Protein AF-A0A149THJ6-F1 (afdb_monomer_lite)

Structure (mmCIF, N/CA/C/O backbone):
data_AF-A0A149THJ6-F1
#
_entry.id   AF-A0A149THJ6-F1
#
loop_
_atom_site.group_PDB
_atom_site.id
_atom_site.type_symbol
_atom_site.label_atom_id
_atom_site.label_alt_id
_atom_site.label_comp_id
_atom_site.label_asym_id
_atom_site.label_entity_id
_atom_site.label_seq_id
_atom_site.pdbx_PDB_ins_code
_atom_site.Cartn_x
_atom_site.Cartn_y
_atom_site.Cartn_z
_atom_site.occupancy
_atom_site.B_iso_or_equiv
_atom_site.auth_seq_id
_atom_site.auth_comp_id
_atom_site.auth_asym_id
_atom_site.auth_atom_id
_atom_site.pdbx_PDB_model_num
ATOM 1 N N . MET A 1 1 ? -28.921 -0.674 23.097 1.00 36.53 1 MET A N 1
ATOM 2 C CA . MET A 1 1 ? -28.277 -0.731 21.766 1.00 36.53 1 MET A CA 1
ATOM 3 C C . MET A 1 1 ? -26.788 -0.474 21.939 1.00 36.53 1 MET A C 1
ATOM 5 O O . MET A 1 1 ? -26.407 0.648 22.242 1.00 36.53 1 MET A O 1
ATOM 9 N N . ALA A 1 2 ? -25.947 -1.506 21.843 1.00 43.91 2 ALA A N 1
ATOM 10 C CA . ALA A 1 2 ? -24.500 -1.328 21.903 1.00 43.91 2 ALA A CA 1
ATOM 11 C C . ALA A 1 2 ? -24.049 -0.628 20.615 1.00 43.91 2 ALA A C 1
ATOM 13 O O . ALA A 1 2 ? -24.107 -1.216 19.535 1.00 43.91 2 ALA A O 1
ATOM 14 N N . GLY A 1 3 ? -23.659 0.645 20.715 1.00 43.69 3 GLY A N 1
ATOM 15 C CA . GLY A 1 3 ? -23.088 1.376 19.591 1.00 43.69 3 GLY A CA 1
ATOM 16 C C . GLY A 1 3 ? -21.906 0.583 19.044 1.00 43.69 3 GLY A C 1
ATOM 17 O O . GLY A 1 3 ? -20.957 0.308 19.780 1.00 43.69 3 GLY A O 1
ATOM 18 N N . LYS A 1 4 ? -21.974 0.169 17.771 1.00 48.75 4 LYS A N 1
ATOM 19 C CA . LYS A 1 4 ? -20.837 -0.410 17.048 1.00 48.75 4 LYS A CA 1
ATOM 20 C C . LYS A 1 4 ? -19.674 0.569 17.206 1.00 48.75 4 LYS A C 1
ATOM 22 O O . LYS A 1 4 ? -19.633 1.585 16.515 1.00 48.75 4 LYS A O 1
ATOM 27 N N . ARG A 1 5 ? -18.739 0.292 18.126 1.00 47.94 5 ARG A N 1
ATOM 28 C CA . ARG A 1 5 ? -17.451 0.989 18.184 1.00 47.94 5 ARG A CA 1
ATOM 29 C C . ARG A 1 5 ? -16.901 0.901 16.768 1.00 47.94 5 ARG A C 1
ATOM 31 O O . ARG A 1 5 ? -16.622 -0.207 16.307 1.00 47.94 5 ARG A O 1
ATOM 38 N N . ARG A 1 6 ? -16.799 2.032 16.057 1.00 52.72 6 ARG A N 1
ATOM 39 C CA . ARG A 1 6 ? -16.026 2.110 14.814 1.00 52.72 6 ARG A CA 1
ATOM 40 C C . ARG A 1 6 ? -14.630 1.667 15.215 1.00 52.72 6 ARG A C 1
ATOM 42 O O . ARG A 1 6 ? -13.895 2.444 15.813 1.00 52.72 6 ARG A O 1
ATOM 49 N N . SER A 1 7 ? -14.309 0.387 15.027 1.00 55.25 7 SER A N 1
ATOM 50 C CA . SER A 1 7 ? -13.002 -0.116 15.411 1.00 55.25 7 SER A CA 1
ATOM 51 C C . SER A 1 7 ? -12.027 0.671 14.554 1.00 55.25 7 SER A C 1
ATOM 53 O O . SER A 1 7 ? -12.027 0.502 13.330 1.00 55.25 7 SER A O 1
ATOM 55 N N . ASN A 1 8 ? -11.272 1.577 15.171 1.00 72.56 8 ASN A N 1
ATOM 56 C CA . ASN A 1 8 ? -10.261 2.366 14.489 1.00 72.56 8 ASN A CA 1
ATOM 57 C C . ASN A 1 8 ? -9.069 1.442 14.216 1.00 72.56 8 ASN A C 1
ATOM 59 O O . ASN A 1 8 ? -8.014 1.552 1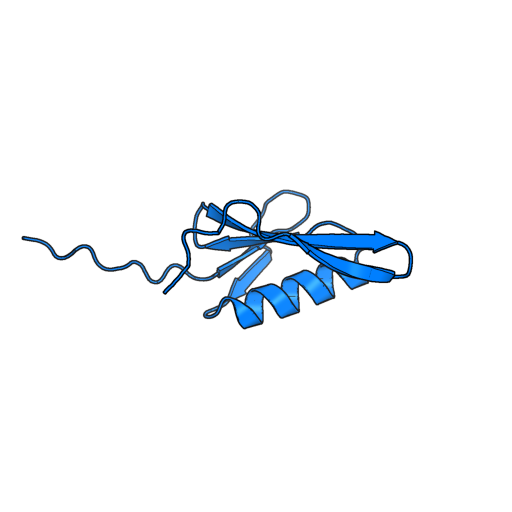4.833 1.00 72.56 8 ASN A O 1
ATOM 63 N N . LYS A 1 9 ? -9.307 0.409 13.397 1.00 79.94 9 LYS A N 1
ATOM 64 C CA . LYS A 1 9 ? -8.308 -0.596 13.065 1.00 79.94 9 LYS A CA 1
ATOM 65 C C . LYS A 1 9 ? -7.166 0.143 12.379 1.00 79.94 9 LYS A C 1
ATOM 67 O O . LYS A 1 9 ? -7.443 0.890 11.435 1.00 79.94 9 LYS A O 1
ATOM 72 N N . PRO A 1 10 ? -5.921 -0.062 12.834 1.00 89.06 10 PRO A N 1
ATOM 73 C CA . PRO A 1 10 ? -4.781 0.573 12.212 1.00 89.06 10 PRO A CA 1
ATOM 74 C C . PRO A 1 10 ? -4.662 0.106 10.764 1.00 89.06 10 PRO A C 1
ATOM 76 O O . PRO A 1 10 ? -5.082 -1.001 10.396 1.00 89.06 10 PRO A O 1
ATOM 79 N N . PHE A 1 11 ? -4.060 0.963 9.954 1.00 92.88 11 PHE A N 1
ATOM 80 C CA . PHE A 1 11 ? -3.581 0.572 8.645 1.00 92.88 11 PHE A CA 1
ATOM 81 C C . PHE A 1 11 ? -2.330 -0.285 8.813 1.00 92.88 11 PHE A C 1
ATOM 83 O O . PHE A 1 11 ? -1.623 -0.191 9.814 1.00 92.88 11 PHE A O 1
ATOM 90 N N . SER A 1 12 ? -2.052 -1.147 7.852 1.00 94.88 12 SER A N 1
ATOM 91 C CA . SER A 1 12 ? -0.871 -2.004 7.869 1.00 94.88 12 SER A CA 1
ATOM 92 C C . SER A 1 12 ? -0.352 -2.218 6.466 1.00 94.88 12 SER A C 1
ATOM 94 O O . SER A 1 12 ? -1.137 -2.224 5.525 1.00 94.88 12 SER A O 1
ATOM 96 N N . ILE A 1 13 ? 0.956 -2.391 6.337 1.00 95.62 13 ILE A N 1
ATOM 97 C CA . ILE A 1 13 ? 1.573 -2.862 5.098 1.00 95.62 13 ILE A CA 1
ATOM 98 C C . ILE A 1 13 ? 2.005 -4.308 5.291 1.00 95.62 13 ILE A C 1
ATOM 100 O O . ILE A 1 13 ? 2.410 -4.692 6.396 1.00 95.62 13 ILE A O 1
ATOM 104 N N . CYS A 1 14 ? 1.907 -5.103 4.233 1.00 91.38 14 CYS A N 1
ATOM 105 C CA . CYS A 1 14 ? 2.319 -6.498 4.262 1.00 9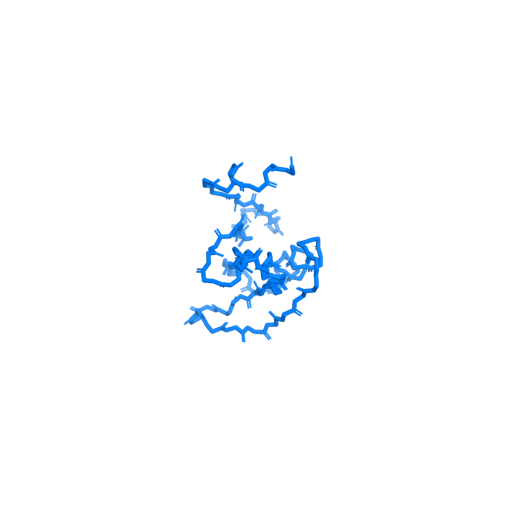1.38 14 CYS A CA 1
ATOM 106 C C . CYS A 1 14 ? 3.591 -6.742 3.453 1.00 91.38 14 CYS A C 1
ATOM 108 O O . CYS A 1 14 ? 3.851 -6.054 2.468 1.00 91.38 14 CYS A O 1
ATOM 110 N N . ASP A 1 15 ? 4.367 -7.740 3.866 1.00 87.56 15 ASP A N 1
ATOM 111 C CA . ASP A 1 15 ? 5.482 -8.252 3.076 1.00 87.56 15 ASP A CA 1
ATOM 112 C C . ASP A 1 15 ? 4.996 -9.138 1.909 1.00 87.56 15 ASP A C 1
ATOM 114 O O . ASP A 1 15 ? 3.802 -9.409 1.750 1.00 87.56 15 ASP A O 1
ATOM 118 N N . GLY A 1 16 ? 5.935 -9.628 1.092 1.00 79.38 16 GLY A N 1
ATOM 119 C CA . GLY A 1 16 ? 5.636 -10.517 -0.039 1.00 79.38 16 GLY A CA 1
ATOM 120 C C . GLY A 1 16 ? 5.055 -11.885 0.348 1.00 79.38 16 GLY A C 1
ATOM 121 O O . GLY A 1 16 ? 4.668 -12.642 -0.534 1.00 79.38 16 GLY A O 1
ATOM 122 N N . ARG A 1 17 ? 4.980 -12.213 1.646 1.00 84.69 17 ARG A N 1
ATOM 123 C CA . ARG A 1 17 ? 4.343 -13.425 2.189 1.00 84.69 17 ARG A CA 1
ATOM 124 C C . ARG A 1 17 ? 2.968 -13.131 2.802 1.00 84.69 17 ARG A C 1
ATOM 126 O O . ARG A 1 17 ? 2.346 -14.027 3.368 1.00 84.69 17 ARG A O 1
ATOM 133 N N . GLY A 1 18 ? 2.494 -11.886 2.719 1.00 81.25 18 GLY A N 1
ATOM 134 C CA . GLY A 1 18 ? 1.220 -11.450 3.288 1.00 81.25 18 GLY A CA 1
ATOM 135 C C . GLY A 1 18 ? 1.248 -11.209 4.801 1.00 81.25 18 GLY A C 1
ATOM 136 O O . GLY A 1 18 ? 0.191 -10.955 5.387 1.00 81.25 18 GLY A O 1
ATOM 137 N N . GLN A 1 19 ? 2.421 -11.254 5.441 1.00 90.50 19 GLN A N 1
ATOM 138 C CA . GLN A 1 19 ? 2.575 -10.974 6.869 1.00 90.50 19 GLN A CA 1
ATOM 139 C C . GLN A 1 19 ? 2.597 -9.469 7.120 1.00 90.50 19 GLN A C 1
ATOM 141 O O . GLN A 1 19 ? 3.086 -8.702 6.294 1.00 90.50 19 GLN A O 1
ATOM 146 N N . ILE A 1 20 ? 2.057 -9.022 8.257 1.00 93.50 20 ILE A N 1
ATOM 147 C CA . ILE A 1 20 ? 2.077 -7.599 8.622 1.00 93.50 20 ILE A CA 1
ATOM 148 C C . ILE A 1 20 ? 3.514 -7.196 8.940 1.00 93.50 20 ILE A C 1
ATOM 150 O O . ILE A 1 20 ? 4.071 -7.639 9.940 1.00 93.50 20 ILE A O 1
ATOM 154 N N . ALA A 1 21 ? 4.074 -6.307 8.126 1.00 94.25 21 ALA A N 1
ATOM 155 C CA . ALA A 1 21 ? 5.413 -5.781 8.338 1.00 94.25 21 ALA A CA 1
ATOM 156 C C . ALA A 1 21 ? 5.416 -4.534 9.232 1.00 94.25 21 ALA A C 1
ATOM 158 O O . ALA A 1 21 ? 6.302 -4.368 10.064 1.00 94.25 21 ALA A O 1
ATOM 159 N N . ALA A 1 22 ? 4.415 -3.660 9.088 1.00 95.19 22 ALA A N 1
ATOM 160 C CA . ALA A 1 22 ? 4.271 -2.470 9.924 1.00 95.19 22 ALA A CA 1
ATOM 161 C C . ALA A 1 22 ? 2.809 -2.021 10.029 1.00 95.19 22 ALA A C 1
ATOM 163 O O . ALA A 1 22 ? 1.979 -2.352 9.177 1.00 95.19 22 ALA A O 1
ATOM 164 N N . ARG A 1 23 ? 2.501 -1.258 11.085 1.00 95.38 23 ARG A N 1
ATOM 165 C CA . ARG A 1 23 ? 1.177 -0.679 11.355 1.00 95.38 23 ARG A CA 1
ATOM 166 C C . ARG A 1 23 ? 1.261 0.842 11.452 1.00 95.38 23 ARG A C 1
ATOM 168 O O . ARG A 1 23 ? 2.231 1.373 11.978 1.00 95.38 23 ARG A O 1
ATOM 175 N N . TYR A 1 24 ? 0.215 1.519 10.994 1.00 93.56 24 TYR A N 1
ATOM 176 C CA . TYR A 1 24 ? 0.127 2.972 10.907 1.00 93.56 24 TYR A CA 1
ATOM 177 C C . TYR A 1 24 ? -1.239 3.462 11.384 1.00 93.56 24 TYR A C 1
ATOM 179 O O . TYR A 1 24 ? -2.268 2.823 11.152 1.00 93.56 24 TYR A O 1
ATOM 187 N N . SER A 1 25 ? -1.256 4.622 12.036 1.00 88.88 25 SER A N 1
ATOM 188 C CA . SER A 1 25 ? -2.486 5.273 12.504 1.00 88.88 25 SER A CA 1
ATOM 189 C C . SER A 1 25 ? -3.292 5.913 11.371 1.00 88.88 25 SER A C 1
ATOM 191 O O . SER A 1 25 ? -4.507 6.046 11.488 1.00 88.88 25 SER A O 1
ATOM 193 N N . THR A 1 26 ? -2.639 6.279 10.264 1.00 89.62 26 THR A N 1
ATOM 194 C CA . THR A 1 26 ? -3.266 6.943 9.117 1.00 89.62 26 THR A CA 1
ATOM 195 C C . THR A 1 26 ? -2.973 6.208 7.815 1.00 89.62 26 THR A C 1
ATOM 197 O O . THR A 1 26 ? -1.939 5.553 7.658 1.00 89.62 26 THR A O 1
ATOM 200 N N . LEU A 1 27 ? -3.892 6.355 6.860 1.00 89.62 27 LEU A N 1
ATOM 201 C CA . LEU A 1 27 ? -3.754 5.807 5.515 1.00 89.62 27 LEU A CA 1
ATOM 202 C C . LEU A 1 27 ? -2.560 6.430 4.776 1.00 89.62 27 LEU A C 1
ATOM 204 O O . LEU A 1 27 ? -1.789 5.723 4.137 1.00 89.62 27 LEU A O 1
ATO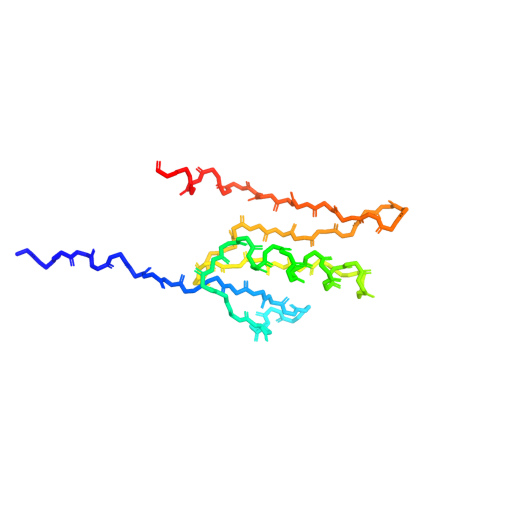M 208 N N . TRP A 1 28 ? -2.365 7.742 4.943 1.00 90.31 28 TRP A N 1
ATOM 209 C CA . TRP A 1 28 ? -1.248 8.488 4.364 1.00 90.31 28 TRP A CA 1
ATOM 210 C C . TRP A 1 28 ? 0.117 7.890 4.730 1.00 90.31 28 TRP A C 1
ATOM 212 O O . TRP A 1 28 ? 0.921 7.600 3.846 1.00 90.31 28 TRP A O 1
ATOM 222 N N . HIS A 1 29 ? 0.368 7.633 6.021 1.00 94.62 29 HIS A N 1
ATOM 223 C CA . HIS A 1 29 ? 1.636 7.038 6.453 1.00 94.62 29 HIS A CA 1
ATOM 224 C C . HIS A 1 29 ? 1.828 5.624 5.899 1.00 94.62 29 HIS A C 1
ATOM 226 O O . HIS A 1 29 ? 2.928 5.283 5.463 1.00 94.62 29 HIS A O 1
ATOM 232 N N . ALA A 1 30 ? 0.759 4.825 5.855 1.00 94.50 30 ALA A N 1
ATOM 233 C CA . ALA A 1 30 ? 0.816 3.495 5.262 1.00 94.50 30 ALA A CA 1
ATOM 234 C C . ALA A 1 30 ? 1.142 3.546 3.760 1.00 94.50 30 ALA A C 1
ATOM 236 O O . ALA A 1 30 ? 1.928 2.732 3.284 1.00 94.50 30 ALA A O 1
ATOM 237 N N . HIS A 1 31 ? 0.607 4.522 3.020 1.00 94.06 31 HIS A N 1
ATOM 238 C CA . HIS A 1 31 ? 0.898 4.713 1.594 1.00 94.06 31 HIS A CA 1
ATOM 239 C C . HIS A 1 31 ? 2.328 5.141 1.329 1.00 94.06 31 HIS A C 1
ATOM 241 O O . HIS A 1 31 ? 2.976 4.578 0.445 1.00 94.06 31 HIS A O 1
ATOM 247 N N . MET A 1 32 ? 2.828 6.105 2.100 1.00 95.31 32 MET A N 1
ATOM 248 C CA . MET A 1 32 ? 4.213 6.551 1.987 1.00 95.31 32 MET A CA 1
ATOM 249 C C . MET A 1 32 ? 5.176 5.391 2.239 1.00 95.31 32 MET A C 1
ATOM 251 O O . MET A 1 32 ? 6.083 5.159 1.440 1.00 95.31 32 MET A O 1
ATOM 255 N N . ALA A 1 33 ? 4.930 4.607 3.291 1.00 95.94 33 ALA A N 1
ATOM 256 C CA . ALA A 1 33 ? 5.742 3.442 3.609 1.00 95.94 33 ALA A CA 1
ATOM 257 C C . ALA A 1 33 ? 5.639 2.338 2.546 1.00 95.94 33 ALA A C 1
ATOM 259 O O . ALA A 1 33 ? 6.665 1.820 2.106 1.00 95.94 33 ALA A O 1
ATOM 260 N N . ALA A 1 34 ? 4.426 2.011 2.088 1.00 95.25 34 ALA A N 1
ATOM 261 C CA . ALA A 1 34 ? 4.216 1.020 1.035 1.00 95.25 34 ALA A CA 1
ATOM 262 C C . ALA A 1 34 ? 4.913 1.421 -0.268 1.00 95.25 34 ALA A C 1
ATOM 264 O O . ALA A 1 34 ? 5.562 0.592 -0.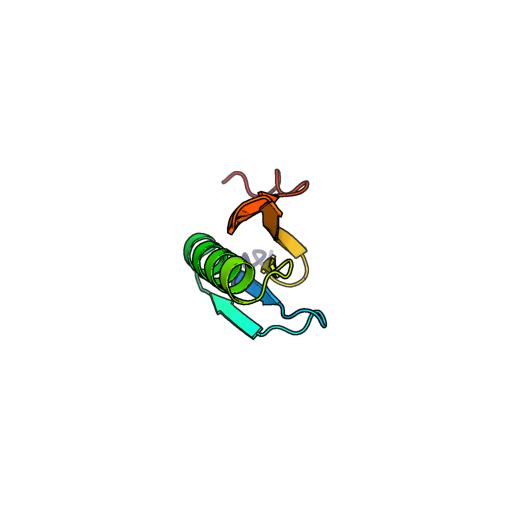897 1.00 95.25 34 ALA A O 1
ATOM 265 N N . SER A 1 35 ? 4.835 2.698 -0.646 1.00 95.06 35 SER A N 1
ATOM 266 C CA . SER A 1 35 ? 5.449 3.217 -1.869 1.00 95.06 35 SER A CA 1
ATOM 267 C C . SER A 1 35 ? 6.973 3.220 -1.785 1.00 95.06 35 SER A C 1
ATOM 269 O O . SER A 1 35 ? 7.644 2.790 -2.724 1.00 95.06 35 SER A O 1
ATOM 271 N N . ALA A 1 36 ? 7.532 3.650 -0.650 1.00 95.12 36 ALA A N 1
ATOM 272 C CA . ALA A 1 36 ? 8.971 3.616 -0.408 1.00 95.12 36 ALA A CA 1
ATOM 273 C C . ALA A 1 36 ? 9.509 2.179 -0.453 1.00 95.12 36 ALA A C 1
ATOM 275 O O . ALA A 1 36 ? 10.477 1.900 -1.164 1.00 95.12 36 ALA A O 1
ATOM 276 N N . TRP A 1 37 ? 8.831 1.251 0.227 1.00 94.62 37 TRP A N 1
ATOM 277 C CA . TRP A 1 37 ? 9.185 -0.166 0.215 1.00 94.62 37 TRP A CA 1
ATOM 278 C C . TRP A 1 37 ? 9.080 -0.745 -1.197 1.00 94.62 37 TRP A C 1
ATOM 280 O O . TRP A 1 37 ? 10.030 -1.355 -1.689 1.00 94.62 37 TRP A O 1
ATOM 290 N N . CYS A 1 38 ? 7.960 -0.513 -1.881 1.00 94.25 38 CYS A N 1
ATOM 291 C CA . CYS A 1 38 ? 7.724 -0.951 -3.252 1.00 94.25 38 CYS A CA 1
ATOM 292 C C . CYS A 1 38 ? 8.830 -0.464 -4.198 1.00 94.25 38 CYS A C 1
ATOM 294 O O . CYS A 1 38 ? 9.336 -1.236 -5.013 1.00 94.25 38 CYS A O 1
ATOM 296 N N . ARG 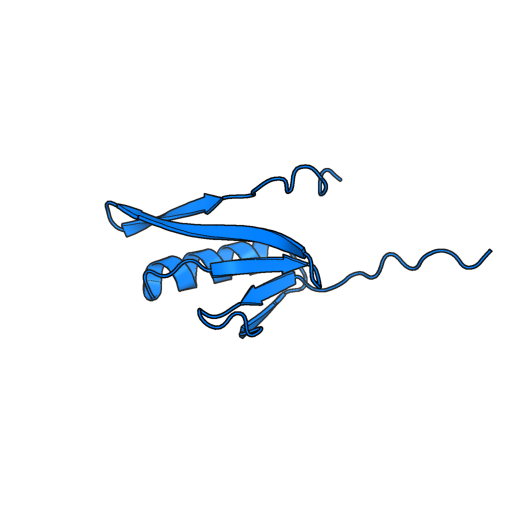A 1 39 ? 9.255 0.798 -4.066 1.00 93.50 39 ARG A N 1
ATOM 297 C CA . ARG A 1 39 ? 10.350 1.374 -4.856 1.00 93.50 39 ARG A CA 1
ATOM 298 C C . ARG A 1 39 ? 11.688 0.704 -4.551 1.00 93.50 39 ARG A C 1
ATOM 300 O O . ARG A 1 39 ? 12.432 0.391 -5.477 1.00 93.50 39 ARG A O 1
ATOM 307 N N . GLN A 1 40 ? 11.986 0.483 -3.273 1.00 92.62 40 GLN A N 1
ATOM 308 C CA . GLN A 1 40 ? 13.260 -0.082 -2.827 1.00 92.62 40 GLN A CA 1
ATOM 309 C C . GLN A 1 40 ? 13.401 -1.565 -3.185 1.00 92.62 40 GLN A C 1
ATOM 311 O O . GLN A 1 40 ? 14.463 -1.997 -3.622 1.00 92.62 40 GLN A O 1
ATOM 316 N N . LYS A 1 41 ? 12.346 -2.355 -2.976 1.00 90.88 41 LYS A N 1
ATOM 317 C CA . LYS A 1 41 ? 12.372 -3.817 -3.131 1.00 90.88 41 LYS A CA 1
ATOM 318 C C . LYS A 1 41 ? 11.831 -4.301 -4.472 1.00 90.88 41 LYS A C 1
ATOM 320 O O . LYS A 1 41 ? 11.974 -5.479 -4.764 1.00 90.88 41 LYS A O 1
ATOM 325 N N . ARG A 1 42 ? 11.226 -3.414 -5.272 1.00 90.62 42 ARG A N 1
ATOM 326 C CA . ARG A 1 42 ? 10.614 -3.739 -6.573 1.00 90.62 42 ARG A CA 1
ATOM 327 C C . ARG A 1 42 ? 9.560 -4.846 -6.485 1.00 90.62 42 ARG A C 1
ATOM 329 O O . ARG A 1 42 ? 9.424 -5.655 -7.391 1.00 90.62 42 ARG A O 1
ATOM 336 N N . VAL A 1 43 ? 8.790 -4.844 -5.400 1.00 90.81 43 VAL A N 1
ATOM 337 C CA . VAL A 1 43 ? 7.682 -5.779 -5.160 1.00 90.81 43 VAL A CA 1
ATOM 338 C C . VAL A 1 43 ? 6.402 -5.010 -4.881 1.00 90.81 43 VAL A C 1
ATOM 340 O O . VAL A 1 43 ? 6.456 -3.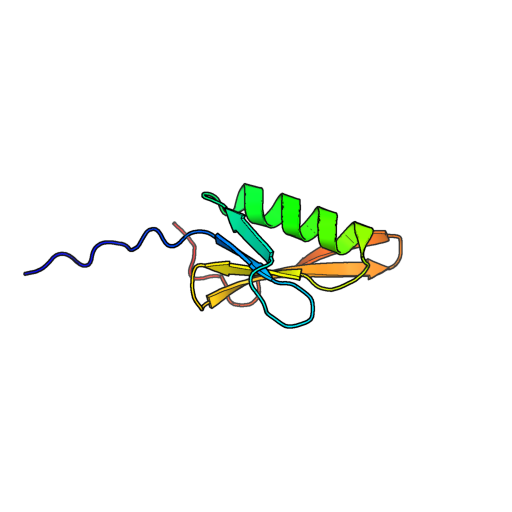886 -4.382 1.00 90.81 43 VAL A O 1
ATOM 343 N N . SER A 1 44 ? 5.255 -5.616 -5.173 1.00 91.75 44 SER A N 1
ATOM 344 C CA . SER A 1 44 ? 3.967 -5.048 -4.786 1.00 91.75 44 SER A CA 1
ATOM 345 C C . SER A 1 44 ? 3.781 -5.098 -3.270 1.00 91.75 44 SER A C 1
ATOM 347 O O . SER A 1 44 ? 4.066 -6.117 -2.643 1.00 91.75 44 SER A O 1
ATOM 349 N N . VAL A 1 45 ? 3.284 -4.009 -2.683 1.00 94.62 45 VAL A N 1
ATOM 350 C CA . VAL A 1 45 ? 3.085 -3.879 -1.233 1.00 94.62 45 VAL A CA 1
ATOM 351 C C . VAL A 1 45 ? 1.616 -3.554 -0.950 1.00 94.62 45 VAL A C 1
ATOM 353 O O . VAL A 1 45 ? 1.175 -2.435 -1.234 1.00 94.62 45 VAL A O 1
ATOM 356 N N . PRO A 1 46 ? 0.833 -4.503 -0.403 1.00 93.38 46 PRO A N 1
ATOM 357 C CA . PRO A 1 46 ? -0.551 -4.253 -0.036 1.00 93.38 46 PRO A CA 1
ATOM 358 C C . PRO A 1 46 ? -0.635 -3.404 1.231 1.00 93.38 46 PRO A C 1
ATOM 360 O O . PRO A 1 46 ? 0.063 -3.652 2.215 1.00 93.38 46 PRO A O 1
ATOM 363 N N . VAL A 1 47 ? -1.560 -2.452 1.221 1.00 92.94 47 VAL A N 1
ATOM 364 C CA . VAL A 1 47 ? -1.980 -1.643 2.361 1.00 92.94 47 VAL A CA 1
ATOM 365 C C . VAL A 1 47 ? -3.342 -2.156 2.809 1.00 92.94 47 VAL A C 1
ATOM 367 O O . VAL A 1 47 ? -4.275 -2.265 2.014 1.00 92.94 47 VAL A O 1
ATOM 370 N N . ARG A 1 48 ? -3.477 -2.488 4.091 1.00 91.44 48 ARG A N 1
ATOM 371 C CA . ARG A 1 48 ? -4.676 -3.095 4.676 1.00 91.44 48 ARG A CA 1
ATOM 372 C C . ARG A 1 48 ? -5.234 -2.253 5.808 1.00 91.44 48 ARG A C 1
ATOM 374 O O . ARG A 1 48 ? -4.468 -1.704 6.591 1.00 91.44 48 ARG A O 1
ATOM 381 N N . LYS A 1 49 ? -6.557 -2.242 5.966 1.00 89.94 49 LYS A N 1
ATOM 382 C CA . LYS A 1 49 ? -7.257 -1.774 7.172 1.00 89.94 49 LYS A CA 1
ATOM 383 C C . LYS A 1 49 ? -7.923 -2.977 7.836 1.00 89.94 49 LYS A C 1
ATOM 385 O O . LYS A 1 49 ? -8.969 -3.457 7.397 1.00 89.94 49 LYS A O 1
ATOM 390 N N . GLY A 1 50 ? -7.290 -3.515 8.878 1.00 85.50 50 GLY A N 1
ATOM 391 C CA . GLY A 1 50 ? -7.661 -4.832 9.403 1.00 85.50 50 GLY A CA 1
ATOM 392 C C . GLY A 1 50 ? -7.460 -5.928 8.350 1.00 85.50 50 GLY A C 1
ATOM 393 O O . GLY A 1 50 ? -6.365 -6.086 7.824 1.00 85.50 50 GLY A O 1
ATOM 394 N N . CYS A 1 51 ? -8.515 -6.680 8.027 1.00 84.00 51 CYS A N 1
ATOM 395 C CA . CYS A 1 51 ? -8.433 -7.779 7.060 1.00 84.00 51 CYS A CA 1
ATOM 396 C C . CYS A 1 51 ? -8.575 -7.324 5.594 1.00 84.00 51 CYS A C 1
ATOM 398 O O . CYS A 1 51 ? -8.158 -8.072 4.712 1.00 84.00 51 CYS A O 1
ATOM 400 N N . LYS A 1 52 ? -9.108 -6.119 5.333 1.00 87.00 52 LYS A N 1
ATOM 401 C CA . LYS A 1 52 ? -9.401 -5.591 3.985 1.00 87.00 52 LYS A CA 1
ATOM 402 C C . LYS A 1 52 ? -8.164 -4.922 3.383 1.00 87.00 52 LYS A C 1
ATOM 404 O O . LYS A 1 52 ? -7.545 -4.105 4.061 1.00 87.00 52 LYS A O 1
ATOM 409 N N . ILE A 1 53 ? -7.818 -5.249 2.137 1.00 89.44 53 ILE A N 1
ATOM 410 C CA . ILE A 1 53 ? -6.841 -4.488 1.341 1.00 89.44 53 ILE A CA 1
ATOM 411 C C . ILE A 1 53 ? -7.541 -3.220 0.841 1.00 89.44 53 ILE A C 1
ATOM 413 O O . ILE A 1 53 ? -8.659 -3.297 0.343 1.00 89.44 53 ILE A O 1
ATOM 417 N N . VAL A 1 54 ? -6.911 -2.065 1.037 1.00 89.25 54 VAL A N 1
ATOM 418 C CA . VAL A 1 54 ? -7.462 -0.742 0.687 1.00 89.25 54 VAL A CA 1
ATOM 419 C C . VAL A 1 54 ? -6.641 -0.024 -0.383 1.00 89.25 54 VAL A C 1
ATOM 421 O O . VAL A 1 54 ? -7.131 0.920 -0.984 1.00 89.25 54 VAL A O 1
ATOM 424 N N . ALA A 1 55 ? -5.397 -0.453 -0.594 1.00 91.31 55 ALA A N 1
ATOM 425 C CA . ALA A 1 55 ? -4.549 -0.036 -1.701 1.00 91.31 55 ALA A CA 1
ATOM 426 C C . ALA A 1 55 ? -3.420 -1.058 -1.893 1.00 91.31 55 ALA A C 1
ATOM 428 O O . ALA A 1 55 ? -3.100 -1.826 -0.983 1.00 91.31 55 ALA A O 1
ATOM 429 N N . ILE A 1 56 ? -2.785 -1.056 -3.058 1.00 92.81 56 ILE A N 1
ATOM 430 C CA . ILE A 1 56 ? -1.596 -1.843 -3.376 1.00 92.81 56 ILE A CA 1
ATOM 431 C C . ILE A 1 56 ? -0.607 -0.918 -4.082 1.00 92.81 56 ILE A C 1
ATOM 433 O O . ILE A 1 56 ? -0.871 -0.434 -5.182 1.00 92.81 56 ILE A O 1
ATOM 437 N N . ALA A 1 57 ? 0.557 -0.694 -3.474 1.00 94.06 57 ALA A N 1
ATOM 438 C CA . ALA A 1 57 ? 1.670 -0.063 -4.172 1.00 94.06 57 ALA A CA 1
ATOM 439 C C . ALA A 1 57 ? 2.254 -1.074 -5.164 1.00 94.06 57 ALA A C 1
ATOM 441 O O . ALA A 1 57 ? 2.604 -2.184 -4.764 1.00 94.06 57 ALA A O 1
ATOM 442 N N . ARG A 1 58 ? 2.342 -0.724 -6.449 1.00 92.94 58 ARG A N 1
ATOM 443 C CA . ARG A 1 58 ? 2.902 -1.583 -7.499 1.00 92.94 58 ARG A CA 1
ATOM 444 C C . ARG A 1 58 ? 4.080 -0.891 -8.180 1.00 92.94 58 ARG A C 1
ATOM 446 O O . ARG A 1 58 ? 3.962 0.285 -8.537 1.00 92.94 58 ARG A O 1
ATOM 453 N N . PRO A 1 59 ? 5.203 -1.595 -8.388 1.00 92.44 59 PRO A N 1
ATOM 454 C CA . PRO A 1 59 ? 6.279 -1.054 -9.194 1.00 92.44 59 PRO A CA 1
ATOM 455 C C . PRO A 1 59 ? 5.806 -1.018 -10.648 1.00 92.44 59 PRO A C 1
ATOM 457 O O . PRO A 1 59 ? 5.175 -1.960 -11.123 1.00 92.44 59 PRO A O 1
ATOM 460 N N . ILE A 1 60 ? 6.113 0.067 -11.346 1.00 90.19 60 ILE A N 1
ATOM 461 C CA . ILE A 1 60 ? 5.918 0.175 -12.792 1.00 90.19 60 ILE A CA 1
ATOM 462 C C . ILE A 1 60 ? 7.269 0.409 -13.469 1.00 90.19 60 ILE A C 1
ATOM 464 O O . ILE A 1 60 ? 8.300 0.625 -12.813 1.00 90.19 60 ILE A O 1
ATOM 468 N N . GLU A 1 61 ? 7.265 0.343 -14.795 1.00 85.69 61 GLU A N 1
ATOM 469 C CA . GLU A 1 61 ? 8.458 0.552 -15.600 1.00 85.69 61 GLU A CA 1
ATOM 470 C C . GLU A 1 61 ? 9.104 1.922 -15.314 1.00 85.69 61 GLU A C 1
ATOM 472 O O . GLU A 1 61 ? 8.444 2.899 -14.943 1.00 85.69 61 GLU A O 1
ATOM 477 N N . GLY A 1 62 ? 10.434 1.981 -15.400 1.00 83.19 62 GLY A N 1
ATOM 478 C CA . GLY A 1 62 ? 11.179 3.223 -15.175 1.00 83.19 62 GLY A CA 1
ATOM 479 C C . GLY A 1 62 ? 11.335 3.653 -13.710 1.00 83.19 62 GLY A C 1
ATOM 480 O O . GLY A 1 62 ? 11.606 4.820 -13.442 1.00 83.19 62 GLY A O 1
ATOM 481 N N . GLY A 1 63 ? 11.178 2.756 -12.727 1.00 83.50 63 GLY A N 1
ATOM 482 C CA . GLY A 1 63 ? 11.484 3.115 -11.326 1.00 83.50 63 GLY A CA 1
ATOM 483 C C . GLY A 1 63 ? 10.352 3.754 -10.544 1.00 83.50 63 GLY A C 1
ATOM 484 O O . GLY A 1 63 ? 10.522 4.054 -9.360 1.00 83.50 63 GLY A O 1
ATOM 485 N N . ARG A 1 64 ? 9.213 3.963 -11.196 1.00 88.62 64 ARG A N 1
ATOM 486 C CA . ARG A 1 64 ? 8.053 4.608 -10.599 1.00 88.62 64 ARG A CA 1
ATOM 487 C C . ARG A 1 64 ? 7.211 3.587 -9.835 1.00 88.62 64 ARG A C 1
ATOM 489 O O . ARG A 1 64 ? 7.337 2.375 -10.011 1.00 88.62 64 ARG A O 1
ATOM 496 N N . VAL A 1 65 ? 6.360 4.107 -8.963 1.00 91.88 65 VAL A N 1
ATOM 497 C CA . VAL A 1 65 ? 5.393 3.329 -8.191 1.00 91.88 65 VAL A CA 1
ATOM 498 C C . VAL A 1 65 ? 4.019 3.913 -8.461 1.00 91.88 65 VAL A C 1
ATOM 500 O O . VAL A 1 65 ? 3.857 5.131 -8.434 1.00 91.88 65 VAL A O 1
ATOM 503 N N . THR A 1 66 ? 3.050 3.044 -8.722 1.00 92.25 66 THR A N 1
ATOM 504 C CA . THR A 1 66 ? 1.634 3.408 -8.760 1.00 92.25 66 THR A CA 1
ATOM 505 C C . THR A 1 66 ? 0.937 2.887 -7.508 1.00 92.25 66 THR A C 1
ATOM 507 O O . THR A 1 66 ? 1.336 1.860 -6.954 1.00 92.25 66 THR A O 1
ATOM 510 N N . LEU A 1 67 ? -0.094 3.594 -7.055 1.00 90.12 67 LEU A N 1
ATOM 511 C CA . LEU A 1 67 ? -0.998 3.123 -6.011 1.00 90.12 67 LEU A CA 1
ATOM 512 C C . LEU A 1 67 ? -2.296 2.698 -6.686 1.00 90.12 67 LEU A C 1
ATOM 514 O O . LEU A 1 67 ? -3.057 3.534 -7.165 1.00 90.12 67 LEU A O 1
ATOM 518 N N . ASP A 1 68 ? -2.517 1.391 -6.730 1.00 87.56 68 ASP A N 1
ATOM 519 C CA . ASP A 1 68 ? -3.776 0.806 -7.165 1.00 87.56 68 ASP A CA 1
ATOM 520 C C . ASP A 1 68 ? -4.702 0.701 -5.955 1.00 87.56 68 ASP A C 1
ATOM 522 O O . ASP A 1 68 ? -4.411 -0.009 -4.993 1.00 87.56 68 ASP A O 1
ATOM 526 N N . TRP A 1 69 ? -5.801 1.438 -5.984 1.00 79.06 69 TRP A N 1
ATOM 527 C CA . TRP A 1 69 ? -6.747 1.497 -4.877 1.00 79.06 69 TRP A CA 1
ATOM 528 C C . TRP A 1 69 ? -7.735 0.320 -4.894 1.00 79.06 69 TRP A C 1
ATOM 530 O O . TRP A 1 69 ? -8.437 0.112 -3.910 1.00 79.06 69 TRP A O 1
ATOM 540 N N . GLY A 1 70 ? -7.773 -0.494 -5.960 1.00 63.69 70 GLY A N 1
ATOM 541 C CA . GLY A 1 70 ? -8.805 -1.520 -6.150 1.00 63.69 70 GLY A CA 1
ATOM 542 C C . GLY A 1 70 ? -10.231 -0.960 -6.012 1.00 63.69 70 GLY A C 1
ATOM 543 O O . GLY A 1 70 ? -10.445 0.250 -6.094 1.00 63.69 70 GLY A O 1
ATOM 544 N N . ASP A 1 71 ? -11.207 -1.819 -5.701 1.00 54.31 71 ASP A N 1
ATOM 545 C CA . ASP A 1 71 ? -12.590 -1.427 -5.352 1.00 54.31 71 ASP A CA 1
ATOM 546 C C . ASP A 1 71 ? -12.699 -0.725 -3.973 1.00 54.31 71 ASP A C 1
ATOM 548 O O . ASP A 1 71 ? -13.724 -0.781 -3.289 1.00 54.31 71 ASP A O 1
ATOM 552 N N . ALA A 1 72 ? -11.650 -0.042 -3.499 1.00 51.72 72 ALA A N 1
ATOM 553 C CA . ALA A 1 72 ? -11.682 0.731 -2.257 1.00 51.72 72 ALA A CA 1
ATOM 554 C C . ALA A 1 72 ? -12.448 2.066 -2.384 1.00 51.72 72 ALA A C 1
ATOM 556 O O . ALA A 1 72 ? -12.201 2.987 -1.604 1.00 51.72 72 ALA A O 1
ATOM 557 N N . GLN A 1 73 ? -13.433 2.155 -3.290 1.00 48.22 73 GLN A N 1
ATOM 558 C CA . GLN A 1 73 ? -14.435 3.233 -3.302 1.00 48.22 73 GLN A CA 1
ATOM 559 C C . GLN A 1 73 ? -15.203 3.334 -1.969 1.00 48.22 73 GLN A C 1
ATOM 561 O O . GLN A 1 73 ? -15.749 4.378 -1.633 1.00 48.22 73 GLN A O 1
ATOM 566 N N . GLU A 1 74 ? -15.185 2.281 -1.150 1.00 45.66 74 GLU A N 1
ATOM 567 C CA . GLU A 1 74 ? -15.893 2.208 0.132 1.00 45.66 74 GLU A CA 1
ATOM 568 C C . GLU A 1 74 ? -15.210 2.924 1.321 1.00 45.66 74 GLU A C 1
ATOM 570 O O . GLU A 1 74 ? -15.563 2.688 2.479 1.00 45.66 74 GLU A O 1
ATOM 575 N N . LEU A 1 75 ? -14.198 3.762 1.077 1.00 47.56 75 LEU A N 1
ATOM 576 C CA . LEU A 1 75 ? -13.593 4.624 2.106 1.00 47.56 75 LEU A CA 1
ATOM 577 C C . LEU A 1 75 ? -13.794 6.121 1.836 1.00 47.56 75 LEU A C 1
ATOM 579 O O . LEU A 1 75 ? -13.126 6.936 2.476 1.00 47.56 75 LEU A O 1
ATOM 583 N N . ALA A 1 76 ? -14.723 6.481 0.942 1.00 38.34 76 ALA A N 1
ATOM 584 C CA . ALA A 1 76 ? -15.269 7.831 0.916 1.00 38.34 76 ALA A CA 1
ATOM 585 C C . ALA A 1 76 ? -15.851 8.154 2.306 1.00 38.34 76 ALA A C 1
ATOM 587 O O . ALA A 1 76 ? -16.650 7.389 2.849 1.00 38.34 76 ALA A O 1
ATOM 588 N N . LEU A 1 77 ? -15.312 9.222 2.897 1.00 42.72 77 LEU A N 1
ATOM 589 C CA . LEU A 1 77 ? -15.613 9.752 4.228 1.00 42.72 77 LEU A CA 1
ATOM 590 C C . LEU A 1 77 ? -17.106 10.018 4.440 1.00 42.72 77 LEU A C 1
ATOM 592 O O . LEU A 1 77 ? -17.736 10.555 3.505 1.00 42.72 77 LEU A O 1
#

Radius of gyration: 13.38 Å; chains: 1; bounding box: 42×23×38 Å

Sequence (77 aa):
MAGKRRSNKPFSICDGRGQIAARYSTLWHAHMAASAWCRQKRVSVPVRKGCKIVAIARPIEGGRVTLDWGDAQELAL

Secondary structure (DSSP, 8-state):
--------PPEEEE-TTS-EEEEESSHHHHHHHHHHHHHHH-S-EEEEETTEEEEEEEE-GGG-EEEE-TTGGGG--

Organism: NCBI:txid318683

pLDDT: mean 82.12, std 17.55, range [36.53, 95.94]

Foldseek 3Di:
DPPPPPPLQWKFKADPVRHTPDTHSDPVVQVVVQQVCCLVVVAKIFIDRVPHTQWIWHDDPPSGIDIHRDPNPVPPD